Protein AF-A0A519Y4A6-F1 (afdb_monomer_lite)

Secondary structure (DSSP, 8-state):
-------------------SS---STT-EEEEEEEEETTEEEEEEEEEESSSSEEEEE--TT-HHHHHHHHHHHHHH-EEEEEEESSS-SSEEEEETTEEEEE-GGGTTSHHHHHHH-EESS---HHHHHHHHHHHHHHHHHH-GGGTT----

pLDDT: mean 85.03, std 15.88, range [37.53, 97.56]

Radius of gyration: 19.06 Å; chains: 1; bounding box: 59×41×53 Å

Sequence (153 aa):
MFKIIPQIILALIVFVTHAQHPPVFDAMTSDSSFITIYDLNISLVKYSYKPNGIRFLVVHDNEDTGVKAGFDYIRWSGGELVDSQYGGVRDYNFSYMDDVYRIDPNAIYTERGINTRLKKDEFSSNEVEKTLNAAGKQIIDFYNPKSLGYILT

Structure (mmCIF, N/CA/C/O backbone):
data_AF-A0A519Y4A6-F1
#
_entry.id   AF-A0A519Y4A6-F1
#
loop_
_atom_site.group_PDB
_atom_site.id
_atom_site.type_symbol
_atom_site.label_atom_id
_atom_site.label_alt_id
_atom_site.label_comp_id
_atom_site.label_asym_id
_atom_site.label_entity_id
_atom_site.label_seq_id
_atom_site.pdbx_PDB_ins_code
_atom_site.Cartn_x
_atom_site.Cartn_y
_atom_site.Cartn_z
_atom_site.occupancy
_atom_site.B_iso_or_equiv
_atom_site.auth_seq_id
_atom_site.auth_comp_id
_atom_site.auth_asym_id
_atom_site.auth_atom_id
_atom_site.pdbx_PDB_model_num
ATOM 1 N N . MET A 1 1 ? -44.926 26.053 -34.853 1.00 39.19 1 MET A N 1
ATOM 2 C CA . MET A 1 1 ? -43.700 26.283 -34.057 1.00 39.19 1 MET A CA 1
ATOM 3 C C . MET A 1 1 ? -43.535 25.127 -33.080 1.00 39.19 1 MET A C 1
ATOM 5 O O . MET A 1 1 ? -44.170 25.144 -32.036 1.00 39.19 1 MET A O 1
ATOM 9 N N . PHE A 1 2 ? -42.750 24.106 -33.428 1.00 37.53 2 PHE A N 1
ATOM 10 C CA . PHE A 1 2 ? -42.420 23.008 -32.512 1.00 37.53 2 PHE A CA 1
ATOM 11 C C . PHE A 1 2 ? -41.026 23.259 -31.936 1.00 37.53 2 PHE A C 1
ATOM 13 O O . PHE A 1 2 ? -40.044 23.288 -32.673 1.00 37.53 2 PHE A O 1
ATOM 20 N N . LYS A 1 3 ? -40.956 23.513 -30.626 1.00 41.03 3 LYS A N 1
ATOM 21 C CA . LYS A 1 3 ? -39.698 23.606 -29.881 1.00 41.03 3 LYS A CA 1
ATOM 22 C C . LYS A 1 3 ? -39.223 22.184 -29.589 1.00 41.03 3 LYS A C 1
ATOM 24 O O . LYS A 1 3 ? -39.888 21.467 -28.850 1.00 41.03 3 LYS A O 1
ATOM 29 N N . ILE A 1 4 ? -38.094 21.789 -30.166 1.00 46.28 4 ILE A N 1
ATOM 30 C CA . ILE A 1 4 ? -37.395 20.555 -29.801 1.00 46.28 4 ILE A CA 1
ATOM 31 C C . ILE A 1 4 ? -36.475 20.912 -28.630 1.00 46.28 4 ILE A C 1
ATOM 33 O O . ILE A 1 4 ? -35.575 21.734 -28.782 1.00 46.28 4 ILE A O 1
ATOM 37 N N . ILE A 1 5 ? -36.739 20.346 -27.455 1.00 52.06 5 ILE A N 1
ATOM 38 C CA . ILE A 1 5 ? -35.847 20.425 -26.294 1.00 52.06 5 ILE A CA 1
ATOM 39 C C . ILE A 1 5 ? -34.997 19.150 -26.318 1.00 52.06 5 ILE A C 1
ATOM 41 O O . ILE A 1 5 ? -35.578 18.065 -26.258 1.00 52.06 5 ILE A O 1
ATOM 45 N N . PRO A 1 6 ? -33.658 19.223 -26.410 1.00 50.47 6 PRO A N 1
ATOM 46 C CA . PRO A 1 6 ? -32.834 18.033 -26.289 1.00 50.47 6 PRO A CA 1
ATOM 47 C C . PRO A 1 6 ? -32.751 17.648 -24.807 1.00 50.47 6 PRO A C 1
ATOM 49 O O . PRO A 1 6 ? -32.185 18.376 -23.992 1.00 50.47 6 PRO A O 1
ATOM 52 N N . GLN A 1 7 ? -33.347 16.513 -24.442 1.00 49.31 7 GLN A N 1
ATOM 53 C CA . GLN A 1 7 ? -33.110 15.888 -23.145 1.00 49.31 7 GLN A CA 1
ATOM 54 C C . GLN A 1 7 ? -31.733 15.223 -23.172 1.00 49.31 7 GLN A C 1
ATOM 56 O O . GLN A 1 7 ? -31.502 14.265 -23.907 1.00 49.31 7 GLN A O 1
ATOM 61 N N . ILE A 1 8 ? -30.814 15.751 -22.367 1.00 53.75 8 ILE A N 1
ATOM 62 C CA . ILE A 1 8 ? -29.535 15.111 -22.064 1.00 53.75 8 ILE A CA 1
ATOM 63 C C . ILE A 1 8 ? -29.846 13.895 -21.187 1.00 53.75 8 ILE A C 1
ATOM 65 O O . ILE A 1 8 ? -30.245 14.041 -20.032 1.00 53.75 8 ILE A O 1
ATOM 69 N N . ILE A 1 9 ? -29.694 12.695 -21.744 1.00 55.78 9 ILE A N 1
ATOM 70 C CA . ILE A 1 9 ? -29.733 11.450 -20.977 1.00 55.78 9 ILE A CA 1
ATOM 71 C C . ILE A 1 9 ? -28.357 11.290 -20.328 1.00 55.78 9 ILE A C 1
ATOM 73 O O . ILE A 1 9 ? -27.382 10.934 -20.987 1.00 55.78 9 ILE A O 1
ATOM 77 N N . LEU A 1 10 ? -28.276 11.590 -19.033 1.00 44.38 10 LEU A N 1
ATOM 78 C CA . LEU A 1 10 ? -27.112 11.282 -18.212 1.00 44.38 10 LEU A CA 1
ATOM 79 C C . LEU A 1 10 ? -27.164 9.788 -17.864 1.00 44.38 10 LEU A C 1
ATOM 81 O O . LEU A 1 10 ? -27.885 9.376 -16.957 1.00 44.38 10 LEU A O 1
ATOM 85 N N . ALA A 1 11 ? -26.443 8.965 -18.621 1.00 48.97 11 ALA A N 1
ATOM 86 C CA . ALA A 1 11 ? -26.279 7.554 -18.299 1.00 48.97 11 ALA A CA 1
ATOM 87 C C . ALA A 1 11 ? -25.282 7.416 -17.136 1.00 48.97 11 ALA A C 1
ATOM 89 O O . ALA A 1 11 ? -24.071 7.501 -17.328 1.00 48.97 11 ALA A O 1
ATOM 90 N N . LEU A 1 12 ? -25.793 7.218 -15.919 1.00 43.06 12 LEU A N 1
ATOM 91 C CA . LEU A 1 12 ? -24.999 6.747 -14.784 1.00 43.06 12 LEU A CA 1
ATOM 92 C C . LEU A 1 12 ? -24.680 5.266 -15.008 1.00 43.06 12 LEU A C 1
ATOM 94 O O . LEU A 1 12 ? -25.477 4.387 -14.683 1.00 43.06 12 LEU A O 1
ATOM 98 N N . ILE A 1 13 ? -23.520 4.990 -15.599 1.00 51.28 13 ILE A N 1
ATOM 99 C CA . ILE A 1 13 ? -22.956 3.641 -15.620 1.00 51.28 13 ILE A CA 1
ATOM 100 C C . ILE A 1 13 ? -22.395 3.384 -14.222 1.00 51.28 13 ILE A C 1
ATOM 102 O O . ILE A 1 13 ? -21.326 3.874 -13.865 1.00 51.28 13 ILE A O 1
ATOM 106 N N . VAL A 1 14 ? -23.149 2.646 -13.410 1.00 46.34 14 VAL A N 1
ATOM 107 C CA . VAL A 1 14 ? -22.660 2.121 -12.135 1.00 46.34 14 VAL A CA 1
ATOM 108 C C . VAL A 1 14 ? -21.892 0.843 -12.454 1.00 46.34 14 VAL A C 1
ATOM 110 O O . VAL A 1 14 ? -22.492 -0.204 -12.690 1.00 46.34 14 VAL A O 1
ATOM 113 N N . PHE A 1 15 ? -20.563 0.925 -12.501 1.00 46.56 15 PHE A N 1
ATOM 114 C CA . PHE A 1 15 ? -19.735 -0.274 -12.430 1.00 46.56 15 PHE A CA 1
ATOM 115 C C . PHE A 1 15 ? -19.916 -0.865 -11.031 1.00 46.56 15 PHE A C 1
ATOM 117 O O . PHE A 1 15 ? -19.429 -0.313 -10.048 1.00 46.56 15 PHE A O 1
ATOM 124 N N . VAL A 1 16 ? -20.666 -1.964 -10.932 1.00 43.34 16 VAL A N 1
ATOM 125 C CA . VAL A 1 16 ? -20.734 -2.757 -9.702 1.00 43.34 16 VAL A CA 1
ATOM 126 C C . VAL A 1 16 ? -19.420 -3.522 -9.609 1.00 43.34 16 VAL A C 1
ATOM 128 O O . VAL A 1 16 ? -19.288 -4.633 -10.114 1.00 43.34 16 VAL A O 1
ATOM 131 N N . THR A 1 17 ? -18.410 -2.892 -9.021 1.00 51.28 17 THR A N 1
ATOM 132 C CA . THR A 1 17 ? -17.195 -3.590 -8.614 1.00 51.28 17 THR A CA 1
ATOM 133 C C . THR A 1 17 ? -17.569 -4.472 -7.431 1.00 51.28 17 THR A C 1
ATOM 135 O O . THR A 1 17 ? -17.844 -3.976 -6.338 1.00 51.28 17 THR A O 1
ATOM 138 N N . HIS A 1 18 ? -17.657 -5.782 -7.655 1.00 57.31 18 HIS A N 1
ATOM 139 C CA . HIS A 1 18 ? -17.787 -6.732 -6.559 1.00 57.31 18 HIS A CA 1
ATOM 140 C C . HIS A 1 18 ? -16.478 -6.720 -5.776 1.00 57.31 18 HIS A C 1
ATOM 142 O O . HIS A 1 18 ? -15.460 -7.180 -6.286 1.00 57.31 18 HIS A O 1
ATOM 148 N N . ALA A 1 19 ? -16.511 -6.173 -4.561 1.00 62.81 19 ALA A N 1
ATOM 149 C CA . ALA A 1 19 ? -15.400 -6.312 -3.634 1.00 62.81 19 ALA A CA 1
ATOM 150 C C . ALA A 1 19 ? -15.081 -7.804 -3.457 1.00 62.81 19 ALA A C 1
ATOM 152 O O . ALA A 1 19 ? -15.997 -8.611 -3.262 1.00 62.81 19 ALA A O 1
ATOM 153 N N . GLN A 1 20 ? -13.798 -8.160 -3.517 1.00 72.31 20 GLN A N 1
ATOM 154 C CA . GLN A 1 20 ? -13.312 -9.530 -3.328 1.00 72.31 20 GLN A CA 1
ATOM 155 C C . GLN A 1 20 ? -13.810 -10.129 -2.008 1.00 72.31 20 GLN A C 1
ATOM 157 O O . GLN A 1 20 ? -14.140 -11.315 -1.932 1.00 72.31 20 GLN A O 1
ATOM 162 N N . HIS A 1 21 ? -13.931 -9.290 -0.979 1.00 74.19 21 HIS A N 1
ATOM 163 C CA . HIS A 1 21 ? -14.503 -9.663 0.302 1.00 74.19 21 HIS A CA 1
ATOM 164 C C . HIS A 1 21 ? -15.844 -8.942 0.513 1.00 74.19 21 HIS A C 1
ATOM 166 O O . HIS A 1 21 ? -15.882 -7.717 0.628 1.00 74.19 21 HIS A O 1
ATOM 172 N N . PRO A 1 22 ? -16.979 -9.663 0.565 1.00 64.38 22 PRO A N 1
ATOM 173 C CA . PRO A 1 22 ? -18.245 -9.038 0.914 1.00 64.38 22 PRO A CA 1
ATOM 174 C C . PRO A 1 22 ? -18.215 -8.589 2.382 1.00 64.38 22 PRO A C 1
ATOM 176 O O . PRO A 1 22 ? -17.505 -9.194 3.191 1.00 64.38 22 PRO A O 1
ATOM 179 N N . PRO A 1 23 ? -19.010 -7.578 2.772 1.00 63.69 23 PRO A N 1
ATOM 180 C CA . PRO A 1 23 ? -19.147 -7.231 4.172 1.00 63.69 23 PRO A CA 1
ATOM 181 C C . PRO A 1 23 ? -19.557 -8.442 5.020 1.00 63.69 23 PRO A C 1
ATOM 183 O O . PRO A 1 23 ? -20.557 -9.099 4.742 1.00 63.69 23 PRO A O 1
ATOM 186 N N . VAL A 1 24 ? -18.761 -8.754 6.043 1.00 71.94 24 VAL A N 1
ATOM 187 C CA . VAL A 1 24 ? -18.844 -10.020 6.790 1.00 71.94 24 VAL A CA 1
ATOM 188 C C . VAL A 1 24 ? -19.703 -9.966 8.060 1.00 71.94 24 VAL A C 1
ATOM 190 O O . VAL A 1 24 ? -19.944 -11.011 8.665 1.00 71.94 24 VAL A O 1
ATOM 193 N N . PHE A 1 25 ? -20.184 -8.791 8.488 1.00 80.56 25 PHE A N 1
ATOM 194 C CA . PHE A 1 25 ? -21.098 -8.667 9.633 1.00 80.56 25 PHE A CA 1
ATOM 195 C C . PHE A 1 25 ? -21.931 -7.373 9.611 1.00 80.56 25 PHE A C 1
ATOM 197 O O . PHE A 1 25 ? -21.590 -6.400 8.936 1.00 80.56 25 PHE A O 1
ATOM 204 N N . ASP A 1 26 ? -23.033 -7.383 10.367 1.00 82.62 26 ASP A N 1
ATOM 205 C CA . ASP A 1 26 ? -24.033 -6.312 10.407 1.00 82.62 26 ASP A CA 1
ATOM 206 C C . ASP A 1 26 ? -23.439 -4.939 10.759 1.00 82.62 26 ASP A C 1
ATOM 208 O O . ASP A 1 26 ? -22.561 -4.812 11.615 1.00 82.62 26 ASP A O 1
ATOM 212 N N . ALA A 1 27 ? -23.979 -3.895 10.120 1.00 86.25 27 ALA A N 1
ATOM 213 C CA . ALA A 1 27 ? -23.614 -2.485 10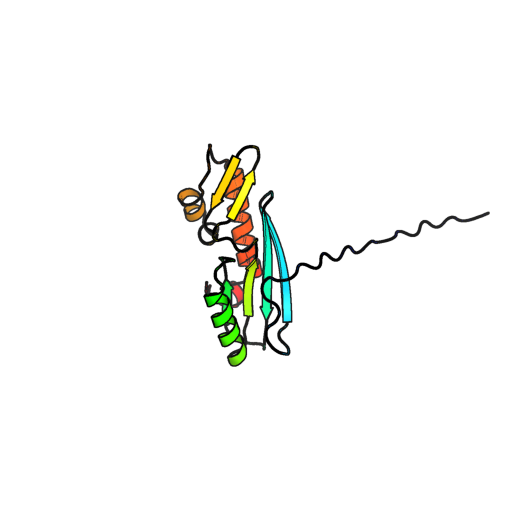.296 1.00 86.25 27 ALA A CA 1
ATOM 214 C C . ALA A 1 27 ? -22.172 -2.097 9.906 1.00 86.25 27 ALA A C 1
ATOM 216 O O . ALA A 1 27 ? -21.786 -0.943 10.103 1.00 86.25 27 ALA A O 1
ATOM 217 N N . MET A 1 28 ? -21.389 -3.00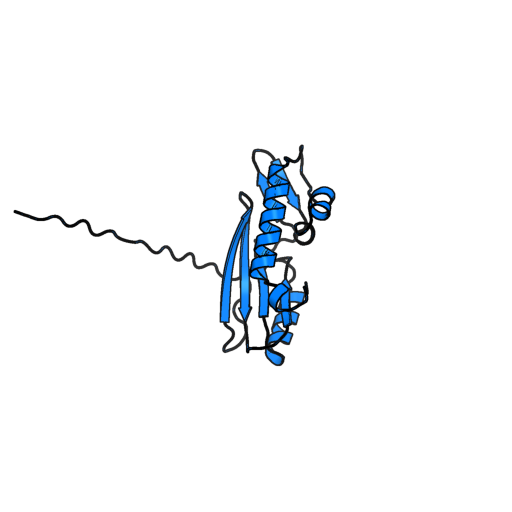8 9.322 1.00 90.75 28 MET A N 1
ATOM 218 C CA . MET A 1 28 ? -20.152 -2.641 8.636 1.00 90.75 28 MET A CA 1
ATOM 219 C C . MET A 1 28 ? -20.476 -1.889 7.343 1.00 90.75 28 MET A C 1
ATOM 221 O O . MET A 1 28 ? -21.342 -2.306 6.571 1.00 90.75 28 MET A O 1
ATOM 225 N N . THR A 1 29 ? -19.780 -0.783 7.101 1.00 91.56 29 THR A N 1
ATOM 226 C CA . THR A 1 29 ? -19.897 -0.010 5.862 1.00 91.56 29 THR A CA 1
ATOM 227 C C . THR A 1 29 ? -18.657 -0.196 5.001 1.00 91.56 29 THR A C 1
ATOM 229 O O . THR A 1 29 ? -17.593 -0.564 5.499 1.00 91.56 29 THR A O 1
ATOM 232 N N . SER A 1 30 ? -18.795 0.066 3.703 1.00 92.12 30 SER A N 1
ATOM 233 C CA . SER A 1 30 ? -17.681 0.069 2.761 1.00 92.12 30 SER A CA 1
ATOM 234 C C . SER A 1 30 ? -17.656 1.355 1.945 1.00 92.12 30 SER A C 1
ATOM 236 O O . SER A 1 30 ? -18.702 1.873 1.553 1.00 92.12 30 SER A O 1
ATOM 238 N N . ASP A 1 31 ? -16.456 1.834 1.664 1.00 92.62 31 ASP A N 1
ATOM 239 C CA . ASP A 1 31 ? -16.151 2.940 0.760 1.00 92.62 31 ASP A CA 1
ATOM 240 C C . ASP A 1 31 ? -15.007 2.495 -0.160 1.00 92.62 31 ASP A C 1
ATOM 242 O O . ASP A 1 31 ? -14.302 1.529 0.146 1.00 92.62 31 ASP A O 1
ATOM 246 N N . SER A 1 32 ? -14.831 3.128 -1.315 1.00 93.00 32 SER A N 1
ATOM 247 C CA . SER A 1 32 ? -13.827 2.678 -2.280 1.00 93.00 32 SER A CA 1
ATOM 248 C C . SER A 1 32 ? -13.175 3.820 -3.037 1.00 93.00 32 SER A C 1
ATOM 250 O O . SER A 1 32 ? -13.807 4.820 -3.367 1.00 93.00 32 SER A O 1
ATOM 252 N N . SER A 1 33 ? -11.895 3.634 -3.340 1.00 94.56 33 SER A N 1
ATOM 253 C CA . SER A 1 33 ? -11.133 4.469 -4.263 1.00 94.56 33 SER A CA 1
ATOM 254 C C . SER A 1 33 ? -10.499 3.590 -5.334 1.00 94.56 33 SER A C 1
ATOM 256 O O . SER A 1 33 ? -10.273 2.402 -5.112 1.00 94.56 33 SER A O 1
ATOM 258 N N . PHE A 1 34 ? -10.198 4.169 -6.490 1.00 95.06 34 PHE A N 1
ATOM 259 C CA . PHE A 1 34 ? -9.630 3.448 -7.624 1.00 95.06 34 PHE A CA 1
ATOM 260 C C . PHE A 1 34 ? -8.318 4.090 -8.047 1.00 95.06 34 PHE A C 1
ATOM 262 O O . PHE A 1 34 ? -8.216 5.314 -8.136 1.00 95.06 34 PHE A O 1
ATOM 269 N N . ILE A 1 35 ? -7.327 3.248 -8.319 1.00 95.75 35 ILE A N 1
ATOM 270 C CA . ILE A 1 35 ? -6.025 3.642 -8.846 1.00 95.75 35 ILE A CA 1
ATOM 271 C C . ILE A 1 35 ? -5.785 2.827 -10.110 1.00 95.75 35 ILE A C 1
ATOM 273 O O . ILE A 1 35 ? -5.963 1.611 -10.114 1.00 95.75 35 ILE A O 1
ATOM 277 N N . THR A 1 36 ? -5.348 3.492 -11.172 1.00 96.12 36 THR A N 1
ATOM 278 C CA . THR A 1 36 ? -4.940 2.827 -12.410 1.00 96.12 36 THR A CA 1
ATOM 279 C C . THR A 1 36 ? -3.448 3.041 -12.622 1.00 96.12 36 THR A C 1
ATOM 281 O O . THR A 1 36 ? -2.968 4.176 -12.623 1.00 96.12 36 THR A O 1
ATOM 284 N N . ILE A 1 37 ? -2.721 1.944 -12.809 1.00 96.50 37 ILE A N 1
ATOM 285 C CA . ILE A 1 37 ? -1.318 1.918 -13.218 1.00 96.50 37 ILE A CA 1
ATOM 286 C C . ILE A 1 37 ? -1.300 1.312 -14.619 1.00 96.50 37 ILE A C 1
ATOM 288 O O . ILE A 1 37 ? -1.266 0.096 -14.773 1.00 96.50 37 ILE A O 1
ATOM 292 N N . TYR A 1 38 ? -1.365 2.166 -15.639 1.00 95.94 38 TYR A N 1
ATOM 293 C CA . TYR A 1 38 ? -1.491 1.745 -17.039 1.00 95.94 38 TYR A CA 1
ATOM 294 C C . TYR A 1 38 ? -2.690 0.804 -17.267 1.00 95.94 38 TYR A C 1
ATOM 296 O O . TYR A 1 38 ? -3.828 1.257 -17.181 1.00 95.94 38 TYR A O 1
ATOM 304 N N . ASP A 1 39 ? -2.462 -0.474 -17.569 1.00 95.69 39 ASP A N 1
ATOM 305 C CA . ASP A 1 39 ? -3.503 -1.491 -17.767 1.00 95.69 39 ASP A CA 1
ATOM 306 C C . ASP A 1 39 ? -3.922 -2.213 -16.470 1.00 95.69 39 ASP A C 1
ATOM 308 O O . ASP A 1 39 ? -4.912 -2.949 -16.467 1.00 95.69 39 ASP A O 1
ATOM 312 N N . LEU A 1 40 ? -3.231 -1.971 -15.352 1.00 97.19 40 LEU A N 1
ATOM 313 C CA . LEU A 1 40 ? -3.571 -2.518 -14.043 1.00 97.19 40 LEU A CA 1
ATOM 314 C C . LEU A 1 40 ? -4.549 -1.606 -13.300 1.00 97.19 40 LEU A C 1
ATOM 316 O O . LEU A 1 40 ? -4.241 -0.456 -12.982 1.00 97.19 40 LEU A O 1
ATOM 320 N N . ASN A 1 41 ? -5.709 -2.158 -12.950 1.00 97.00 41 ASN A N 1
ATOM 321 C CA . ASN A 1 41 ? -6.695 -1.498 -12.101 1.00 97.00 41 ASN A CA 1
ATOM 322 C C . ASN A 1 41 ? -6.607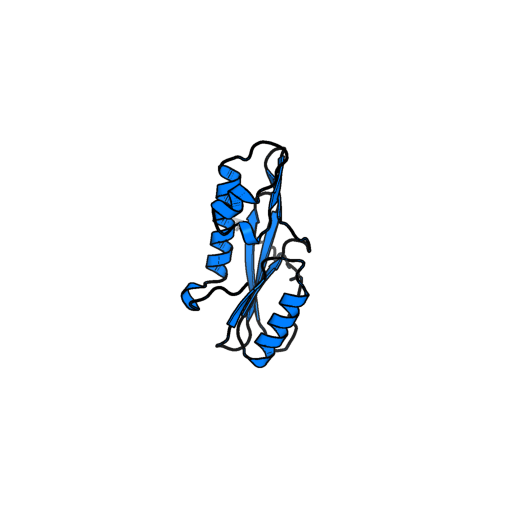 -2.028 -10.670 1.00 97.00 41 ASN A C 1
ATOM 324 O O . ASN A 1 41 ? -6.648 -3.236 -10.449 1.00 97.00 41 ASN A O 1
ATOM 328 N N . ILE A 1 42 ? -6.535 -1.112 -9.710 1.00 96.75 42 ILE A N 1
ATOM 329 C CA . ILE A 1 42 ? -6.478 -1.398 -8.280 1.00 96.75 42 ILE A CA 1
ATOM 330 C C . ILE A 1 42 ? -7.688 -0.740 -7.621 1.00 96.75 42 ILE A C 1
ATOM 332 O O . ILE A 1 42 ? -7.889 0.472 -7.726 1.00 96.75 42 ILE A O 1
ATOM 336 N N . SER A 1 43 ? -8.486 -1.540 -6.924 1.00 96.31 43 SER A N 1
ATOM 337 C CA . SER A 1 43 ? -9.594 -1.075 -6.092 1.00 96.31 43 SER A CA 1
ATOM 338 C C . SER A 1 43 ? -9.149 -1.072 -4.637 1.00 96.31 43 SER A C 1
ATOM 340 O O . SER A 1 43 ? -8.813 -2.114 -4.088 1.00 96.31 43 SER A O 1
ATOM 342 N N . LEU A 1 44 ? -9.151 0.095 -4.001 1.00 95.81 44 LEU A N 1
ATOM 343 C CA . LEU A 1 44 ? -8.924 0.226 -2.567 1.00 95.81 44 LEU A CA 1
ATOM 344 C C . LEU A 1 44 ? -10.272 0.196 -1.861 1.00 95.81 44 LEU A C 1
ATOM 346 O O . LEU A 1 44 ? -10.991 1.196 -1.873 1.00 95.81 44 LEU A O 1
ATOM 350 N N . VAL A 1 45 ? -10.616 -0.930 -1.245 1.00 94.94 45 VAL A N 1
ATOM 351 C CA . VAL A 1 45 ? -11.881 -1.093 -0.525 1.00 94.94 45 VAL A CA 1
ATOM 352 C C . VAL A 1 45 ? -11.641 -0.876 0.961 1.00 94.94 45 VAL A C 1
ATOM 354 O O . VAL A 1 45 ? -10.912 -1.619 1.607 1.00 94.94 45 VAL A O 1
ATOM 357 N N . LYS A 1 46 ? -12.255 0.163 1.521 1.00 94.62 46 LYS A N 1
ATOM 358 C CA . LYS A 1 46 ? -12.193 0.472 2.948 1.00 94.62 46 LYS A CA 1
ATOM 359 C C . LYS A 1 46 ? -13.453 -0.036 3.624 1.00 94.62 46 LYS A C 1
ATOM 361 O O . LYS A 1 46 ? -14.536 0.471 3.350 1.00 94.62 46 LYS A O 1
ATOM 366 N N . TYR A 1 47 ? -13.295 -0.977 4.539 1.00 94.44 47 TYR A N 1
ATOM 367 C CA . TYR A 1 47 ? -14.343 -1.444 5.434 1.00 94.44 47 TYR A CA 1
ATOM 368 C C . TYR A 1 47 ? -14.227 -0.707 6.763 1.00 94.44 47 TYR A C 1
ATOM 370 O O . TYR A 1 47 ? -13.136 -0.634 7.327 1.00 94.44 47 TYR A O 1
ATOM 378 N N . SER A 1 48 ? -15.336 -0.185 7.276 1.00 93.69 48 SER A N 1
ATOM 379 C CA . SER A 1 48 ? -15.369 0.567 8.531 1.00 93.69 48 SER A CA 1
ATOM 380 C C . SER A 1 48 ? -16.446 0.006 9.452 1.00 93.69 48 SER A C 1
ATOM 382 O O . SER A 1 48 ? -17.571 -0.272 9.028 1.00 93.69 48 SER A O 1
ATOM 384 N N . TYR A 1 49 ? -16.127 -0.129 10.738 1.00 94.38 49 TYR A N 1
ATOM 385 C CA . TYR A 1 49 ? -17.096 -0.544 11.744 1.00 94.38 49 TYR A CA 1
ATOM 386 C C . TYR A 1 49 ? -16.797 0.076 13.099 1.00 94.38 49 TYR A C 1
ATOM 388 O O . TYR A 1 49 ? -15.714 -0.120 13.635 1.00 94.38 49 TYR A O 1
ATOM 396 N N . LYS A 1 50 ? -17.809 0.743 13.673 1.00 90.56 50 LYS A N 1
ATOM 397 C CA . LYS A 1 50 ? -17.750 1.528 14.919 1.00 90.56 50 LYS A CA 1
ATOM 398 C C . LYS A 1 50 ? -16.654 2.615 14.913 1.00 90.56 50 LYS A C 1
ATOM 400 O O . LYS A 1 50 ? -15.554 2.424 14.407 1.00 90.56 50 LYS A O 1
ATOM 405 N N . PRO A 1 51 ? -16.931 3.799 15.479 1.00 81.19 51 PRO A N 1
ATOM 406 C CA . PRO A 1 51 ? -15.896 4.811 15.619 1.00 81.19 51 PRO A CA 1
ATOM 407 C C . PRO A 1 51 ? -14.855 4.355 16.649 1.00 81.19 51 PRO A C 1
ATOM 409 O O . PRO A 1 51 ? -15.215 3.741 17.657 1.00 81.19 51 PRO A O 1
ATOM 412 N N . ASN A 1 52 ? -13.603 4.773 16.441 1.00 75.50 52 ASN A N 1
ATOM 413 C CA . ASN A 1 52 ? -12.423 4.431 17.246 1.00 75.50 52 ASN A CA 1
ATOM 414 C C . ASN A 1 52 ? -11.930 2.989 17.017 1.00 75.50 52 ASN A C 1
ATOM 416 O O . ASN A 1 52 ? -12.721 2.060 16.905 1.00 75.50 52 ASN A O 1
ATOM 420 N N . GLY A 1 53 ? -10.611 2.810 16.930 1.00 84.00 53 GLY A N 1
ATOM 421 C CA . GLY A 1 53 ? -9.984 1.523 16.625 1.00 84.00 53 GLY A CA 1
ATOM 422 C C . GLY A 1 53 ? -8.728 1.686 15.775 1.00 84.00 53 GLY A C 1
ATOM 423 O O . GLY A 1 53 ? -8.264 2.805 15.541 1.00 84.00 53 GLY A O 1
ATOM 424 N N . ILE A 1 54 ? -8.178 0.558 15.330 1.00 90.44 54 ILE A N 1
ATOM 425 C CA . ILE A 1 54 ? -7.008 0.522 14.448 1.00 90.44 54 ILE A CA 1
ATOM 426 C C . ILE A 1 54 ? -7.455 0.526 12.986 1.00 90.44 54 ILE A C 1
ATOM 428 O O . ILE A 1 54 ? -8.488 -0.058 12.654 1.00 90.44 54 ILE A O 1
ATOM 432 N N . ARG A 1 55 ? -6.680 1.190 12.119 1.00 92.69 55 ARG A N 1
ATOM 433 C CA . ARG A 1 55 ? -6.796 1.036 10.665 1.00 92.69 55 ARG A CA 1
ATOM 434 C C . ARG A 1 55 ? -5.725 0.067 10.174 1.00 92.69 55 ARG A C 1
ATOM 436 O O . ARG A 1 55 ? -4.555 0.246 10.500 1.00 92.69 55 ARG A O 1
ATOM 443 N N . PHE A 1 56 ? -6.125 -0.918 9.387 1.00 94.25 56 PHE A N 1
ATOM 444 C CA . PHE A 1 56 ? -5.234 -1.869 8.723 1.00 94.25 56 PHE A CA 1
ATOM 445 C C . PHE A 1 56 ? -5.103 -1.496 7.245 1.00 94.25 56 PHE A C 1
ATOM 447 O O . PHE A 1 56 ? -6.078 -1.038 6.647 1.00 94.25 56 PHE A O 1
ATOM 454 N N . LEU A 1 57 ? -3.920 -1.683 6.662 1.00 94.50 57 LEU A N 1
ATOM 455 C CA . LEU A 1 57 ? -3.702 -1.589 5.221 1.00 94.50 57 LEU A CA 1
ATOM 456 C C . LEU A 1 57 ? -3.223 -2.938 4.691 1.00 94.50 57 LEU A C 1
ATOM 458 O O . LEU A 1 57 ? -2.063 -3.291 4.866 1.00 94.50 57 LEU A O 1
ATOM 462 N N . VAL A 1 58 ? -4.100 -3.661 4.005 1.00 94.44 58 VAL A N 1
ATOM 463 C CA . VAL A 1 58 ? -3.750 -4.899 3.313 1.00 94.44 58 VAL A CA 1
ATOM 464 C C . VAL A 1 58 ? -3.259 -4.541 1.918 1.00 94.44 58 VAL A C 1
ATOM 466 O O . VAL A 1 58 ? -3.992 -4.000 1.089 1.00 94.44 58 VAL A O 1
ATOM 469 N N . VAL A 1 59 ? -1.972 -4.783 1.696 1.00 93.62 59 VAL A N 1
ATOM 470 C CA . VAL A 1 59 ? -1.258 -4.345 0.493 1.00 93.62 59 VAL A CA 1
ATOM 471 C C . VAL A 1 59 ? -1.284 -5.413 -0.603 1.00 93.62 59 VAL A C 1
ATOM 473 O O . VAL A 1 59 ? -1.361 -5.072 -1.783 1.00 93.62 59 VAL A O 1
ATOM 476 N N . HIS A 1 60 ? -1.233 -6.691 -0.220 1.00 93.62 60 HIS A N 1
ATOM 477 C CA . HIS A 1 60 ? -1.280 -7.818 -1.146 1.00 93.62 60 HIS A CA 1
ATOM 478 C C . HIS A 1 60 ? -2.694 -8.396 -1.249 1.00 93.62 60 HIS A C 1
ATOM 480 O O . HIS A 1 60 ? -3.258 -8.841 -0.254 1.00 93.62 60 HIS A O 1
ATOM 486 N N . ASP A 1 61 ? -3.214 -8.495 -2.468 1.00 91.50 61 ASP A N 1
ATOM 487 C CA . ASP A 1 61 ? -4.574 -8.987 -2.734 1.00 91.50 61 ASP A CA 1
ATOM 488 C C . ASP A 1 61 ? -4.749 -10.485 -2.454 1.00 91.50 61 ASP A C 1
ATOM 490 O O . ASP A 1 61 ? -5.846 -10.981 -2.229 1.00 91.50 61 ASP A O 1
ATOM 494 N N . ASN A 1 62 ? -3.656 -11.250 -2.464 1.00 90.88 62 ASN A N 1
ATOM 495 C CA . ASN A 1 62 ? -3.708 -12.686 -2.207 1.00 90.88 62 ASN A CA 1
ATOM 496 C C . ASN A 1 62 ? -3.522 -13.061 -0.721 1.00 90.88 62 ASN A C 1
ATOM 498 O O . ASN A 1 62 ? -3.329 -14.240 -0.412 1.00 90.88 62 ASN A O 1
ATOM 502 N N . GLU A 1 63 ? -3.548 -12.090 0.200 1.00 85.12 63 GLU A N 1
ATOM 503 C CA . GLU A 1 63 ? -3.330 -12.294 1.641 1.00 85.12 63 GLU A CA 1
ATOM 504 C C . GLU A 1 63 ? -4.636 -12.400 2.455 1.00 85.12 63 GLU A C 1
ATOM 506 O O . GLU A 1 63 ? -4.871 -11.680 3.427 1.00 85.12 63 GLU A O 1
ATOM 511 N N . ASP A 1 64 ? -5.455 -13.407 2.142 1.00 88.19 64 ASP A N 1
ATOM 512 C CA . ASP A 1 64 ? -6.748 -13.657 2.805 1.00 88.19 64 ASP A CA 1
ATOM 513 C C . ASP A 1 64 ? -6.666 -13.838 4.331 1.00 88.19 64 ASP A C 1
ATOM 515 O O . ASP A 1 64 ? -7.610 -13.531 5.064 1.00 88.19 64 ASP A O 1
ATOM 519 N N . THR A 1 65 ? -5.568 -14.406 4.838 1.00 89.56 65 THR A N 1
ATOM 520 C CA . THR A 1 65 ? -5.413 -14.676 6.277 1.00 89.56 65 THR A CA 1
ATOM 521 C C . THR A 1 65 ? -5.320 -13.378 7.077 1.00 89.56 65 THR A C 1
ATOM 523 O O . THR A 1 65 ? -5.939 -13.273 8.137 1.00 89.56 65 THR A O 1
ATOM 526 N N . GLY A 1 66 ? -4.582 -12.387 6.562 1.00 88.12 66 GLY A N 1
ATOM 527 C CA . GLY A 1 66 ? -4.448 -11.071 7.188 1.00 88.12 66 GLY A CA 1
ATOM 528 C C . GLY A 1 66 ? -5.771 -10.312 7.172 1.00 88.12 66 GLY A C 1
ATOM 529 O O . GLY A 1 66 ? -6.185 -9.780 8.201 1.00 88.12 66 GLY A O 1
ATOM 530 N N . VAL A 1 67 ? -6.492 -10.373 6.047 1.00 91.56 67 VAL A N 1
ATOM 531 C CA . VAL A 1 67 ? -7.835 -9.791 5.917 1.00 91.56 67 VAL A CA 1
ATOM 532 C C . VAL A 1 67 ? -8.795 -10.372 6.955 1.00 91.56 67 VAL A C 1
ATOM 534 O O . VAL A 1 67 ? -9.447 -9.623 7.682 1.00 91.56 67 VAL A O 1
ATOM 537 N N . LYS A 1 68 ? -8.863 -11.704 7.078 1.00 91.19 68 LYS A N 1
ATOM 538 C CA . LYS A 1 68 ? -9.747 -12.375 8.048 1.00 91.19 68 LYS A CA 1
ATOM 539 C C . LYS A 1 68 ? -9.416 -11.984 9.486 1.00 91.19 68 LYS A C 1
ATOM 541 O O . LYS A 1 68 ? -10.321 -11.656 10.245 1.00 91.19 68 LYS A O 1
ATOM 546 N N . ALA A 1 69 ? -8.131 -11.962 9.841 1.00 91.12 69 ALA A N 1
ATOM 547 C CA . ALA A 1 69 ? -7.695 -11.534 11.167 1.00 91.12 69 ALA A CA 1
ATOM 548 C C . ALA A 1 69 ? -8.034 -10.057 11.439 1.00 91.12 69 ALA A C 1
ATOM 550 O O . ALA A 1 69 ? -8.480 -9.715 12.535 1.00 91.12 69 ALA A O 1
ATOM 551 N N . GLY A 1 70 ? -7.869 -9.190 10.436 1.00 92.25 70 GLY A N 1
ATOM 552 C CA . GLY A 1 70 ? -8.255 -7.785 10.508 1.00 92.25 70 GLY A CA 1
ATOM 553 C C . GLY A 1 70 ? -9.758 -7.612 10.716 1.00 92.25 70 GLY A C 1
ATOM 554 O O . GLY A 1 70 ? -10.164 -6.880 11.616 1.00 92.25 70 GLY A O 1
ATOM 555 N N . PHE A 1 71 ? -10.587 -8.346 9.966 1.00 92.69 71 PHE A N 1
ATOM 556 C CA . PHE A 1 71 ? -12.041 -8.377 10.150 1.00 92.69 71 PHE A CA 1
ATOM 557 C C . PHE A 1 71 ? -12.465 -8.875 11.528 1.00 92.69 71 PHE A C 1
ATOM 559 O O . PHE A 1 71 ? -13.325 -8.255 12.160 1.00 92.69 71 PHE A O 1
ATOM 566 N N . ASP A 1 72 ? -11.841 -9.942 12.023 1.00 91.31 72 ASP A N 1
ATOM 567 C CA . ASP A 1 72 ? -12.093 -10.428 13.374 1.00 91.31 72 ASP A CA 1
ATOM 568 C C . ASP A 1 72 ? -11.739 -9.358 14.411 1.00 91.31 72 ASP A C 1
ATOM 570 O O . ASP A 1 72 ? -12.542 -9.092 15.303 1.00 91.31 72 ASP A O 1
ATOM 574 N N . TYR A 1 73 ? -10.598 -8.675 14.273 1.00 91.75 73 TYR A N 1
ATOM 575 C CA . TYR A 1 73 ? -10.228 -7.582 15.171 1.00 91.75 73 TYR A CA 1
ATOM 576 C C . TYR A 1 73 ? -11.253 -6.440 15.145 1.00 91.75 73 TYR A C 1
ATOM 578 O O . TYR A 1 73 ? -11.786 -6.071 16.198 1.00 91.75 73 TYR A O 1
ATOM 586 N N . ILE A 1 74 ? -11.570 -5.892 13.962 1.00 92.56 74 ILE A N 1
ATOM 587 C CA . ILE A 1 74 ? -12.466 -4.729 13.868 1.00 92.56 74 ILE A CA 1
ATOM 588 C C . ILE A 1 74 ? -13.872 -5.065 14.376 1.00 92.56 74 ILE A C 1
ATOM 590 O O . ILE A 1 74 ? -14.520 -4.207 14.971 1.00 92.56 74 ILE A O 1
ATOM 594 N N . ARG A 1 75 ? -14.331 -6.318 14.259 1.00 91.19 75 ARG A N 1
ATOM 595 C CA . ARG A 1 75 ? -15.617 -6.767 14.816 1.00 91.19 75 ARG A CA 1
ATOM 596 C C . ARG A 1 75 ? -15.711 -6.542 16.329 1.00 91.19 75 ARG A C 1
ATOM 598 O O . ARG A 1 75 ? -16.778 -6.168 16.830 1.00 91.19 75 ARG A O 1
ATOM 605 N N . TRP A 1 76 ? -14.620 -6.774 17.057 1.00 90.38 76 TRP A N 1
ATOM 606 C CA . TRP A 1 76 ? -14.576 -6.643 18.516 1.00 90.38 76 TRP A CA 1
ATOM 607 C C . TRP A 1 76 ? -14.207 -5.233 18.967 1.00 90.38 76 TRP A C 1
ATOM 609 O O . TRP A 1 76 ? -14.813 -4.711 19.904 1.00 90.38 76 TRP A O 1
ATOM 619 N N . SER A 1 77 ? -13.236 -4.618 18.299 1.00 91.69 77 SER A N 1
ATOM 620 C CA . SER A 1 77 ? -12.590 -3.387 18.761 1.00 91.69 77 SER A CA 1
ATOM 621 C C . SER A 1 77 ? -13.045 -2.127 18.032 1.00 91.69 77 SER A C 1
ATOM 623 O O . SER A 1 77 ? -12.735 -1.030 18.489 1.00 91.69 77 SER A O 1
ATOM 625 N N . GLY A 1 78 ? -13.798 -2.272 16.942 1.00 93.06 78 GLY A N 1
ATOM 626 C CA . GLY A 1 78 ? -14.016 -1.197 15.985 1.00 93.06 78 GLY A CA 1
ATOM 627 C C . GLY A 1 78 ? -12.758 -0.887 15.170 1.00 93.06 78 GLY A C 1
ATOM 628 O O . GLY A 1 78 ? -11.691 -1.470 15.389 1.00 93.06 78 GLY A O 1
ATOM 629 N N . GLY A 1 79 ? -12.882 0.030 14.217 1.00 93.50 79 GLY A N 1
ATOM 630 C CA . GLY A 1 79 ? -11.788 0.449 13.350 1.00 93.50 79 GLY A CA 1
ATOM 631 C C . GLY A 1 79 ? -12.090 0.229 11.878 1.00 93.50 79 GLY A C 1
ATOM 632 O O . GLY A 1 79 ? -13.248 0.229 11.449 1.00 93.50 79 GLY A O 1
ATOM 633 N N . GLU A 1 80 ? -11.024 0.108 11.094 1.00 94.56 80 GLU A N 1
ATOM 634 C CA . GLU A 1 80 ? -11.103 0.145 9.639 1.00 94.56 80 GLU A CA 1
ATOM 635 C C . GLU A 1 80 ? -10.084 -0.799 8.996 1.00 94.56 80 GLU A C 1
ATOM 637 O O . GLU A 1 80 ? -8.995 -1.009 9.520 1.00 94.56 80 GLU A O 1
ATOM 642 N N . LEU A 1 81 ? -10.405 -1.345 7.831 1.00 94.69 81 LEU A N 1
ATOM 643 C CA . LEU A 1 81 ? -9.486 -2.142 7.024 1.00 94.69 81 LEU A CA 1
ATOM 644 C C . LEU A 1 81 ? -9.536 -1.626 5.593 1.00 94.69 81 LEU A C 1
ATOM 646 O O . LEU A 1 81 ? -10.607 -1.590 4.999 1.00 94.69 81 LEU A O 1
ATOM 650 N N . VAL A 1 82 ? -8.395 -1.200 5.061 1.00 95.25 82 VAL A N 1
ATOM 651 C CA . VAL A 1 82 ? -8.228 -0.833 3.654 1.00 95.25 82 VAL A CA 1
ATOM 652 C C . VAL A 1 82 ? -7.588 -2.009 2.943 1.00 95.25 82 VAL A C 1
ATOM 654 O O . VAL A 1 82 ? -6.490 -2.415 3.304 1.00 95.25 82 VAL A O 1
ATOM 657 N N . ASP A 1 83 ? -8.278 -2.534 1.946 1.00 94.81 83 ASP A N 1
ATOM 658 C CA . ASP A 1 83 ? -7.896 -3.713 1.186 1.00 94.81 83 ASP A CA 1
ATOM 659 C C . ASP A 1 83 ? -7.597 -3.343 -0.267 1.00 94.81 83 ASP A C 1
ATOM 661 O O . ASP A 1 83 ? -8.422 -2.707 -0.928 1.00 94.81 83 ASP A O 1
ATOM 665 N N . SER A 1 84 ? -6.407 -3.700 -0.743 1.00 95.06 84 SER A N 1
ATOM 666 C CA . SER A 1 84 ? -5.970 -3.461 -2.116 1.00 95.06 84 SER A CA 1
ATOM 667 C C . SER A 1 84 ? -6.314 -4.660 -2.994 1.00 95.06 84 SER A C 1
ATOM 669 O O . SER A 1 84 ? -5.649 -5.689 -2.927 1.00 95.06 84 SER A O 1
ATOM 671 N N . GLN A 1 85 ? -7.321 -4.502 -3.854 1.00 94.88 85 GLN A N 1
ATOM 672 C CA . GLN A 1 85 ? -7.850 -5.558 -4.719 1.00 94.88 85 GLN A CA 1
ATOM 673 C C . GLN A 1 85 ? -7.494 -5.300 -6.183 1.00 94.88 85 GLN A C 1
ATOM 675 O O . GLN A 1 85 ? -7.841 -4.260 -6.748 1.00 94.88 85 GLN A O 1
ATOM 680 N N . TYR A 1 86 ? -6.799 -6.242 -6.810 1.00 94.75 86 TYR A N 1
ATOM 681 C CA . TYR A 1 86 ? -6.220 -6.105 -8.147 1.00 94.75 86 TYR A CA 1
ATOM 682 C C . TYR A 1 86 ? -6.085 -7.436 -8.918 1.00 94.75 86 TYR A C 1
ATOM 684 O O . TYR A 1 86 ? -5.337 -7.518 -9.893 1.00 94.75 86 TYR A O 1
ATOM 692 N N . GLY A 1 87 ? -6.831 -8.477 -8.530 1.00 91.19 87 GLY A N 1
ATOM 693 C CA . GLY A 1 87 ? -7.008 -9.716 -9.300 1.00 91.19 87 GLY A CA 1
ATOM 694 C C . GLY A 1 87 ? -6.527 -11.007 -8.624 1.00 91.19 87 GLY A C 1
ATOM 695 O O . GLY A 1 87 ? -6.279 -11.989 -9.322 1.00 91.19 87 GLY A O 1
ATOM 696 N N . GLY A 1 88 ? -6.368 -11.028 -7.300 1.00 90.56 88 GLY A N 1
ATOM 697 C CA . GLY A 1 88 ? -5.996 -12.198 -6.499 1.00 90.56 88 GLY A CA 1
ATOM 698 C C . GLY A 1 88 ? -4.546 -12.658 -6.680 1.00 90.56 88 GLY A C 1
ATOM 699 O O . GLY A 1 88 ? -4.222 -13.820 -6.423 1.00 90.56 88 GLY A O 1
ATOM 700 N N . VAL A 1 89 ? -3.661 -11.781 -7.162 1.00 92.88 89 VAL A N 1
ATOM 701 C CA . VAL A 1 89 ? -2.251 -12.094 -7.446 1.00 92.88 89 VAL A CA 1
ATOM 702 C C . VAL A 1 89 ? -1.303 -11.420 -6.453 1.00 92.88 89 VAL A C 1
ATOM 704 O O . VAL A 1 89 ? -1.632 -10.425 -5.816 1.00 92.88 89 VAL A O 1
ATOM 707 N N . ARG A 1 90 ? -0.091 -11.970 -6.306 1.00 93.75 90 ARG A N 1
ATOM 708 C CA . ARG A 1 90 ? 0.882 -11.477 -5.317 1.00 93.75 90 ARG A CA 1
ATOM 709 C C . ARG A 1 90 ? 1.484 -10.119 -5.683 1.00 93.75 90 ARG A C 1
ATOM 711 O O . ARG A 1 90 ? 1.529 -9.222 -4.846 1.00 93.75 90 ARG A O 1
ATOM 718 N N . ASP A 1 91 ? 1.970 -10.003 -6.914 1.00 96.88 91 ASP A N 1
ATOM 719 C CA . ASP A 1 91 ? 2.691 -8.827 -7.403 1.00 96.88 91 ASP A CA 1
ATOM 720 C C . ASP A 1 91 ? 1.779 -7.991 -8.311 1.00 96.88 91 ASP A C 1
ATOM 722 O O . ASP A 1 91 ? 0.898 -8.536 -8.982 1.00 96.88 91 ASP A O 1
ATOM 726 N N . TYR A 1 92 ? 2.037 -6.687 -8.406 1.00 97.19 92 TYR A N 1
ATOM 727 C CA . TYR A 1 92 ? 1.498 -5.884 -9.500 1.00 97.19 92 TYR A CA 1
ATOM 728 C C . TYR A 1 92 ? 2.154 -6.321 -10.801 1.00 97.19 92 TYR A C 1
ATOM 730 O O . TYR A 1 92 ? 3.381 -6.350 -10.886 1.00 97.19 92 TYR A O 1
ATOM 738 N N . ASN A 1 93 ? 1.332 -6.651 -11.794 1.00 96.00 93 ASN A N 1
ATOM 739 C CA . ASN A 1 93 ? 1.755 -6.963 -13.153 1.00 96.00 93 ASN A CA 1
ATOM 740 C C . ASN A 1 93 ? 1.015 -6.009 -14.087 1.00 96.00 93 ASN A C 1
ATOM 742 O O . ASN A 1 93 ? -0.209 -5.922 -14.009 1.00 96.00 93 ASN A O 1
ATOM 746 N N . PHE A 1 94 ? 1.756 -5.274 -14.908 1.00 95.88 94 PHE A N 1
ATOM 747 C CA . PHE A 1 94 ? 1.202 -4.274 -15.817 1.00 95.88 94 PHE A CA 1
ATOM 748 C C . PHE A 1 94 ? 2.105 -4.102 -17.034 1.00 95.88 94 PHE A C 1
ATOM 750 O O . PHE A 1 94 ? 3.297 -4.416 -16.983 1.00 95.88 94 PHE A O 1
ATOM 757 N N . SER A 1 95 ? 1.540 -3.578 -18.110 1.00 94.00 95 SER A N 1
ATOM 758 C CA . SER A 1 95 ? 2.244 -3.323 -19.361 1.00 94.00 95 SER A CA 1
ATOM 759 C C . SER A 1 95 ? 2.386 -1.822 -19.583 1.00 94.00 95 SER A C 1
ATOM 761 O O . SER A 1 95 ? 1.450 -1.050 -19.361 1.00 94.00 95 SER A O 1
ATOM 763 N N . TYR A 1 96 ? 3.553 -1.398 -20.055 1.00 92.25 96 TYR A N 1
ATOM 764 C CA . TYR A 1 96 ? 3.761 -0.039 -20.542 1.00 92.25 96 TYR A CA 1
ATOM 765 C C . TYR A 1 96 ? 4.576 -0.089 -21.829 1.00 92.25 96 TYR A C 1
ATOM 767 O O . TYR A 1 96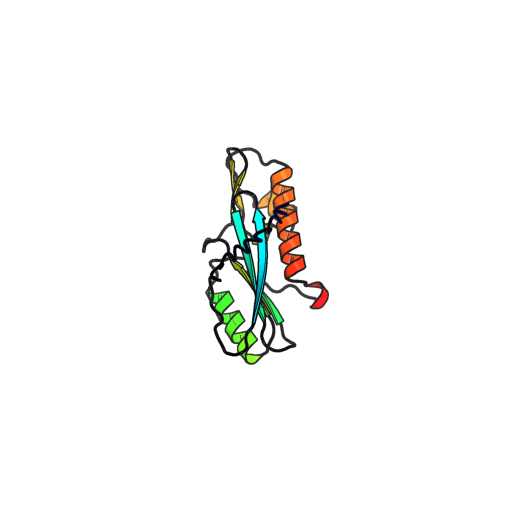 ? 5.689 -0.608 -21.838 1.00 92.25 96 TYR A O 1
ATOM 775 N N . MET A 1 97 ? 4.017 0.466 -22.908 1.00 88.38 97 MET A N 1
ATOM 776 C CA . MET A 1 97 ? 4.534 0.282 -24.268 1.00 88.38 97 MET A CA 1
ATOM 777 C C . MET A 1 97 ? 4.614 -1.217 -24.616 1.00 88.38 97 MET A C 1
ATOM 779 O O . MET A 1 97 ? 3.603 -1.905 -24.488 1.00 8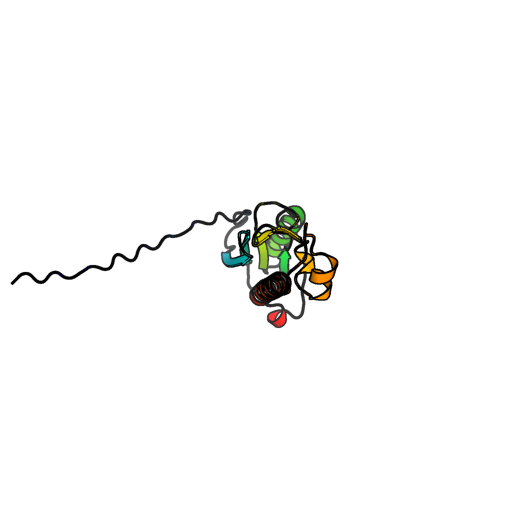8.38 97 MET A O 1
ATOM 783 N N . ASP A 1 98 ? 5.781 -1.707 -25.033 1.00 87.75 98 ASP A N 1
ATOM 784 C CA . ASP A 1 98 ? 6.009 -3.107 -25.410 1.00 87.75 98 ASP A CA 1
ATOM 785 C C . ASP A 1 98 ? 6.612 -3.946 -24.262 1.00 87.75 98 ASP A C 1
ATOM 787 O O . ASP A 1 98 ? 6.913 -5.124 -24.449 1.00 87.75 98 ASP A O 1
ATOM 791 N N . ASP A 1 99 ? 6.763 -3.358 -23.068 1.00 90.06 99 ASP A N 1
ATOM 792 C CA . ASP A 1 99 ? 7.390 -3.989 -21.906 1.00 90.06 99 ASP A CA 1
ATOM 793 C C . ASP A 1 99 ? 6.368 -4.429 -20.850 1.00 90.06 99 ASP A C 1
ATOM 795 O O . ASP A 1 99 ? 5.412 -3.713 -20.525 1.00 90.06 99 ASP A O 1
ATOM 799 N N . VAL A 1 100 ? 6.639 -5.583 -20.233 1.00 92.75 100 VAL A N 1
ATOM 800 C CA . VAL A 1 100 ? 5.908 -6.083 -19.063 1.00 92.75 100 VAL A CA 1
ATOM 801 C C . VAL A 1 100 ? 6.695 -5.783 -17.793 1.00 92.75 100 VAL A C 1
ATOM 803 O O . VAL A 1 100 ? 7.877 -6.112 -17.659 1.00 92.75 100 VAL A O 1
ATOM 806 N N . TYR A 1 101 ? 6.011 -5.189 -16.823 1.00 95.25 101 TYR A N 1
ATOM 807 C CA . TYR A 1 101 ? 6.559 -4.835 -15.526 1.00 95.25 101 TYR A CA 1
ATOM 808 C C . TYR A 1 101 ? 5.931 -5.685 -14.431 1.00 95.25 101 TYR A C 1
ATOM 810 O O . TYR A 1 101 ? 4.737 -5.990 -14.442 1.00 95.25 101 TYR A O 1
ATOM 818 N N . ARG A 1 102 ? 6.750 -6.025 -13.436 1.00 96.25 102 ARG A N 1
ATOM 819 C CA . ARG A 1 102 ? 6.309 -6.685 -12.212 1.00 96.25 102 ARG A CA 1
ATOM 820 C C . ARG A 1 102 ? 6.965 -6.061 -10.995 1.00 96.25 102 ARG A C 1
ATOM 822 O O . ARG A 1 102 ? 8.188 -5.924 -10.948 1.00 96.25 102 ARG A O 1
ATOM 829 N N . ILE A 1 103 ? 6.178 -5.748 -9.974 1.00 96.88 103 ILE A N 1
ATOM 830 C CA . ILE A 1 103 ? 6.702 -5.211 -8.719 1.00 96.88 103 ILE A CA 1
ATOM 831 C C . ILE A 1 103 ? 5.896 -5.690 -7.514 1.00 96.88 103 ILE A C 1
ATOM 833 O O . ILE A 1 103 ? 4.680 -5.847 -7.578 1.00 96.88 103 ILE A O 1
ATOM 837 N N . ASP A 1 104 ? 6.599 -5.904 -6.405 1.00 96.50 104 ASP A N 1
ATOM 838 C CA . ASP A 1 104 ? 5.994 -6.134 -5.096 1.00 96.50 104 ASP A CA 1
ATOM 839 C C . ASP A 1 104 ? 5.276 -4.843 -4.633 1.00 96.50 104 ASP A C 1
ATOM 841 O O . ASP A 1 104 ? 5.940 -3.806 -4.515 1.00 96.50 104 ASP A O 1
ATOM 845 N N . PRO A 1 105 ? 3.960 -4.864 -4.359 1.00 96.38 105 PRO A N 1
ATOM 846 C CA . PRO A 1 105 ? 3.212 -3.691 -3.914 1.00 96.38 105 PRO A CA 1
ATOM 847 C C . PRO A 1 105 ? 3.771 -3.031 -2.644 1.00 96.38 105 PRO A C 1
ATOM 849 O O . PRO A 1 105 ? 3.667 -1.818 -2.494 1.00 96.38 105 PRO A O 1
ATOM 852 N N . ASN A 1 106 ? 4.473 -3.756 -1.767 1.00 94.81 106 ASN A N 1
ATOM 853 C CA . ASN A 1 106 ? 5.138 -3.146 -0.608 1.00 94.81 106 ASN A CA 1
ATOM 854 C C . ASN A 1 106 ? 6.334 -2.253 -0.983 1.00 94.81 106 ASN A C 1
ATOM 856 O O . ASN A 1 106 ? 6.819 -1.464 -0.169 1.00 94.81 106 ASN A O 1
ATOM 860 N N . ALA A 1 107 ? 6.839 -2.357 -2.211 1.00 96.00 107 ALA A N 1
ATOM 861 C CA . ALA A 1 107 ? 7.997 -1.599 -2.662 1.00 96.00 107 ALA A CA 1
ATOM 862 C C . ALA A 1 107 ? 7.649 -0.198 -3.190 1.00 96.00 107 ALA A C 1
ATOM 864 O O . ALA A 1 107 ? 8.549 0.638 -3.282 1.00 96.00 107 ALA A O 1
ATOM 865 N N . ILE A 1 108 ? 6.381 0.089 -3.516 1.00 96.12 108 ILE A N 1
ATOM 866 C CA . ILE A 1 108 ? 6.003 1.312 -4.253 1.00 96.12 108 ILE A CA 1
ATOM 867 C C . ILE A 1 108 ? 5.933 2.581 -3.394 1.00 96.12 108 ILE A C 1
ATOM 869 O O . ILE A 1 108 ? 5.744 3.677 -3.911 1.00 96.12 108 ILE A O 1
ATOM 873 N N . TYR A 1 109 ? 6.096 2.452 -2.077 1.00 94.56 109 TYR A N 1
ATOM 874 C CA . TYR A 1 109 ? 5.997 3.574 -1.139 1.00 94.56 109 TYR A CA 1
ATOM 875 C C . TYR A 1 109 ? 7.287 4.392 -1.017 1.00 94.56 109 TYR A C 1
ATOM 877 O O . TYR A 1 109 ? 7.309 5.410 -0.327 1.00 94.56 109 TYR A O 1
ATOM 885 N N . THR A 1 110 ? 8.378 3.947 -1.650 1.00 94.25 110 THR A N 1
ATOM 886 C CA . THR A 1 110 ? 9.658 4.662 -1.649 1.00 94.25 110 THR A CA 1
ATOM 887 C C . THR A 1 110 ? 10.370 4.507 -2.986 1.00 94.25 110 THR A C 1
ATOM 889 O O . THR A 1 110 ? 10.347 3.432 -3.586 1.00 94.25 110 THR A O 1
ATOM 892 N N . GLU A 1 111 ? 11.118 5.534 -3.390 1.00 93.94 111 GLU A N 1
ATOM 893 C CA . GLU A 1 111 ? 11.977 5.476 -4.580 1.00 93.94 111 GLU A CA 1
ATOM 894 C C . GLU A 1 111 ? 12.968 4.307 -4.511 1.00 93.94 111 GLU A C 1
ATOM 896 O O . GLU A 1 111 ? 13.142 3.564 -5.473 1.00 93.94 111 GLU A O 1
ATOM 901 N N . ARG A 1 112 ? 13.585 4.082 -3.342 1.00 94.25 112 ARG A N 1
ATOM 902 C CA . ARG A 1 112 ? 14.511 2.959 -3.136 1.00 94.25 112 ARG A CA 1
ATOM 903 C C . ARG A 1 112 ? 13.828 1.609 -3.350 1.00 94.25 112 ARG A C 1
ATOM 905 O O . ARG A 1 112 ? 14.429 0.719 -3.951 1.00 94.25 112 ARG A O 1
ATOM 912 N N . GLY A 1 113 ? 12.619 1.431 -2.821 1.00 95.06 113 GLY A N 1
ATOM 913 C CA . GLY A 1 113 ? 11.841 0.209 -3.002 1.00 95.06 113 GLY A CA 1
ATOM 914 C C . GLY A 1 113 ? 11.584 -0.053 -4.480 1.00 95.06 113 GLY A C 1
ATOM 915 O O . GLY A 1 113 ? 11.954 -1.116 -4.975 1.00 95.06 113 GLY A O 1
ATOM 916 N N . ILE A 1 114 ? 11.079 0.951 -5.196 1.00 95.38 114 ILE A N 1
ATOM 917 C CA . ILE A 1 114 ? 10.816 0.879 -6.636 1.00 95.38 114 ILE A CA 1
ATOM 918 C C . ILE A 1 114 ? 12.084 0.508 -7.403 1.00 95.38 114 ILE A C 1
ATOM 920 O O . ILE A 1 114 ? 12.118 -0.526 -8.067 1.00 95.38 114 ILE A O 1
ATOM 924 N N . ASN A 1 115 ? 13.165 1.263 -7.218 1.00 91.75 115 ASN A N 1
ATOM 925 C CA . ASN A 1 115 ? 14.406 1.075 -7.972 1.00 91.75 115 ASN A CA 1
ATOM 926 C C . ASN A 1 115 ? 15.058 -0.295 -7.739 1.00 91.75 115 ASN A C 1
ATOM 928 O O . ASN A 1 115 ? 15.790 -0.786 -8.593 1.00 91.75 115 ASN A O 1
ATOM 932 N N . THR A 1 116 ? 14.820 -0.918 -6.580 1.00 92.12 116 THR A N 1
ATOM 933 C CA . THR A 1 116 ? 15.435 -2.209 -6.224 1.00 92.12 116 THR A CA 1
ATOM 934 C C . THR A 1 116 ? 14.531 -3.417 -6.455 1.00 92.12 116 THR A C 1
ATOM 936 O O . THR A 1 116 ? 15.028 -4.544 -6.462 1.00 92.12 116 THR A O 1
ATOM 939 N N . ARG A 1 117 ? 13.217 -3.220 -6.613 1.00 93.75 117 ARG A N 1
ATOM 940 C CA . ARG A 1 117 ? 12.230 -4.310 -6.707 1.00 93.75 117 ARG A CA 1
ATOM 941 C C . ARG A 1 117 ? 11.445 -4.324 -8.013 1.00 93.75 117 ARG A C 1
ATOM 943 O O . ARG A 1 117 ? 10.792 -5.334 -8.274 1.00 93.75 117 ARG A O 1
ATOM 950 N N . LEU A 1 118 ? 11.514 -3.266 -8.822 1.00 94.38 118 LEU A N 1
ATOM 951 C CA . LEU A 1 118 ? 10.910 -3.240 -10.148 1.00 94.38 118 LEU A CA 1
ATOM 952 C C . LEU A 1 118 ? 11.626 -4.233 -11.068 1.00 94.38 118 LEU A C 1
ATOM 954 O O . LEU A 1 118 ? 12.801 -4.067 -11.399 1.00 94.38 118 LEU A O 1
ATOM 958 N N . LYS A 1 119 ? 10.905 -5.278 -11.471 1.00 90.94 119 LYS A N 1
ATOM 959 C CA . LYS A 1 119 ? 11.340 -6.257 -12.467 1.00 90.94 119 LYS A CA 1
ATOM 960 C C . LYS A 1 119 ? 10.703 -5.902 -13.805 1.00 90.94 119 LYS A C 1
ATOM 962 O O . LYS A 1 119 ? 9.533 -5.532 -13.846 1.00 90.94 119 LYS A O 1
ATOM 967 N N . LYS A 1 120 ? 11.480 -6.024 -14.870 1.00 82.81 120 LYS A N 1
ATOM 968 C CA . LYS A 1 120 ? 11.119 -5.674 -16.246 1.00 82.81 120 LYS A CA 1
ATOM 969 C C . LYS A 1 120 ? 12.047 -6.424 -17.199 1.00 82.81 120 LYS A C 1
ATOM 971 O O . LYS A 1 120 ? 13.152 -6.789 -16.778 1.00 82.81 120 LYS A O 1
ATOM 976 N N . ASP A 1 121 ? 11.611 -6.603 -18.437 1.00 72.12 121 ASP A N 1
ATOM 977 C CA . ASP A 1 121 ? 12.378 -7.330 -19.449 1.00 72.12 121 ASP A CA 1
ATOM 978 C C . ASP A 1 121 ? 13.414 -6.425 -20.148 1.00 72.12 121 ASP A C 1
ATOM 980 O O . ASP A 1 121 ? 14.566 -6.837 -20.294 1.00 72.12 121 ASP A O 1
ATOM 984 N N . GLU A 1 122 ? 13.080 -5.161 -20.446 1.00 66.06 122 GLU A N 1
ATOM 985 C CA . GLU A 1 122 ? 14.020 -4.143 -20.953 1.00 66.06 122 GLU A CA 1
ATOM 986 C C . GLU A 1 122 ? 13.981 -2.831 -20.132 1.00 66.06 122 GLU A C 1
ATOM 988 O O . GLU A 1 122 ? 13.304 -2.736 -19.113 1.00 66.06 122 GLU A O 1
ATOM 993 N N . PHE A 1 123 ? 14.836 -1.847 -20.449 1.00 61.41 123 PHE A N 1
ATOM 994 C CA . PHE A 1 123 ? 15.104 -0.633 -19.647 1.00 61.41 123 PHE A CA 1
ATOM 995 C C . PHE A 1 123 ? 13.854 0.016 -18.997 1.00 61.41 123 PHE A C 1
ATOM 997 O O . PHE A 1 123 ? 12.816 0.167 -19.615 1.00 61.41 123 PHE A O 1
ATOM 1004 N N . SER A 1 124 ? 13.973 0.494 -17.746 1.00 65.25 124 SER A N 1
ATOM 1005 C CA . SER A 1 124 ? 12.846 1.170 -17.062 1.00 65.25 124 SER A CA 1
ATOM 1006 C C . SER A 1 124 ? 12.929 2.609 -17.466 1.00 65.25 124 SER A C 1
ATOM 1008 O O . SER A 1 124 ? 14.002 3.212 -17.364 1.00 65.25 124 SER A O 1
ATOM 1010 N N . SER A 1 125 ? 11.796 3.169 -17.845 1.00 72.19 125 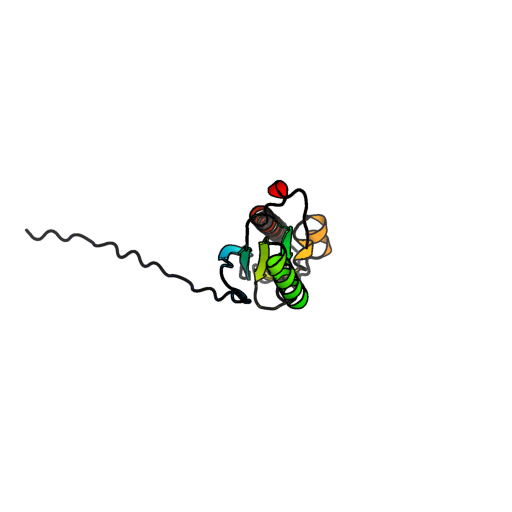SER A N 1
ATOM 1011 C CA . SER A 1 125 ? 11.677 4.606 -17.934 1.00 72.19 125 SER A CA 1
ATOM 1012 C C . SER A 1 125 ? 11.557 5.205 -16.526 1.00 72.19 125 SER A C 1
ATOM 1014 O O . SER A 1 125 ? 11.018 4.605 -15.594 1.00 72.19 125 SER A O 1
ATOM 1016 N N . ASN A 1 126 ? 12.024 6.444 -16.385 1.00 86.19 126 ASN A N 1
ATOM 1017 C CA . ASN A 1 126 ? 11.760 7.285 -15.212 1.00 86.19 126 ASN A CA 1
ATOM 1018 C C . ASN A 1 126 ? 10.237 7.512 -15.019 1.00 86.19 126 ASN A C 1
ATOM 1020 O O . ASN A 1 126 ? 9.762 7.828 -13.935 1.00 86.19 126 ASN A O 1
ATOM 1024 N N . GLU A 1 127 ? 9.442 7.342 -16.077 1.00 91.88 127 GLU A N 1
ATOM 1025 C CA . GLU A 1 127 ? 7.992 7.517 -16.038 1.00 91.88 127 GLU A CA 1
ATOM 1026 C C . GLU A 1 127 ? 7.281 6.410 -15.251 1.00 91.88 127 GLU A C 1
ATOM 1028 O O . GLU A 1 127 ? 6.437 6.721 -14.412 1.00 91.88 127 GLU A O 1
ATOM 1033 N N . VAL A 1 128 ? 7.659 5.142 -15.446 1.00 94.38 128 VAL A N 1
ATOM 1034 C CA . VAL A 1 128 ? 7.073 4.021 -14.691 1.00 94.38 128 VAL A CA 1
ATOM 1035 C C . VAL A 1 128 ? 7.355 4.180 -13.197 1.00 94.38 128 VAL A C 1
ATOM 1037 O O . VAL A 1 128 ? 6.447 4.064 -12.375 1.00 94.38 128 VAL A O 1
ATOM 1040 N N . GLU A 1 129 ? 8.588 4.535 -12.832 1.00 94.62 129 GLU A N 1
ATOM 1041 C CA . GLU A 1 129 ? 8.974 4.762 -11.434 1.00 94.62 129 GLU A CA 1
ATOM 1042 C C . GLU A 1 129 ? 8.186 5.919 -10.794 1.00 94.62 129 GLU A C 1
ATOM 1044 O O . GLU A 1 129 ? 7.758 5.830 -9.639 1.00 94.62 129 GLU A O 1
ATOM 1049 N N . LYS A 1 130 ? 7.939 7.000 -11.545 1.00 95.44 130 LYS A N 1
ATOM 1050 C CA . LYS A 1 130 ? 7.090 8.117 -11.100 1.00 95.44 130 LYS A CA 1
ATOM 1051 C C . LYS A 1 130 ? 5.636 7.698 -10.912 1.00 95.44 130 LYS A C 1
ATOM 1053 O O . LYS A 1 130 ? 5.036 8.072 -9.905 1.00 95.44 130 LYS A O 1
ATOM 1058 N N . THR A 1 131 ? 5.084 6.921 -11.840 1.00 96.69 131 THR A N 1
ATOM 1059 C CA . THR A 1 131 ? 3.709 6.408 -11.756 1.00 96.69 131 THR A CA 1
ATOM 1060 C C . THR A 1 131 ? 3.535 5.510 -10.533 1.00 96.69 131 THR A C 1
ATOM 1062 O O . THR A 1 131 ? 2.579 5.680 -9.779 1.00 96.69 131 THR A O 1
ATOM 1065 N N . LEU A 1 132 ? 4.501 4.626 -10.263 1.00 97.19 132 LEU A N 1
ATOM 1066 C CA . LEU A 1 132 ? 4.499 3.766 -9.077 1.00 97.19 132 LEU A CA 1
ATOM 1067 C C . LEU A 1 132 ? 4.576 4.574 -7.773 1.00 97.19 132 LEU A C 1
ATOM 1069 O O . LEU A 1 132 ? 3.791 4.327 -6.859 1.00 97.19 132 LEU A O 1
ATOM 1073 N N . ASN A 1 133 ? 5.453 5.582 -7.699 1.00 96.38 133 ASN A N 1
ATOM 1074 C CA . ASN A 1 133 ? 5.512 6.485 -6.543 1.00 96.38 133 ASN A CA 1
ATOM 1075 C C . ASN A 1 133 ? 4.188 7.242 -6.341 1.00 96.38 133 ASN A C 1
ATOM 1077 O O . ASN A 1 133 ? 3.713 7.388 -5.213 1.00 96.38 133 ASN A O 1
ATOM 1081 N N . ALA A 1 134 ? 3.580 7.729 -7.427 1.00 97.00 134 ALA A N 1
ATOM 1082 C CA . ALA A 1 134 ? 2.304 8.434 -7.370 1.00 97.00 134 ALA A CA 1
ATOM 1083 C C . ALA A 1 134 ? 1.176 7.516 -6.875 1.00 97.00 134 ALA A C 1
ATOM 1085 O O . ALA A 1 134 ? 0.401 7.929 -6.012 1.00 97.00 134 ALA A O 1
ATOM 1086 N N . ALA A 1 135 ? 1.124 6.270 -7.352 1.00 97.56 135 ALA A N 1
ATOM 1087 C CA . ALA A 1 135 ? 0.189 5.261 -6.866 1.00 97.56 135 ALA A CA 1
ATOM 1088 C C . ALA A 1 135 ? 0.400 4.976 -5.371 1.00 97.56 135 ALA A C 1
ATOM 1090 O O . ALA A 1 135 ? -0.553 5.028 -4.596 1.00 97.56 135 ALA A O 1
ATOM 1091 N N . GLY A 1 136 ? 1.651 4.781 -4.935 1.00 96.62 136 GLY A N 1
ATOM 1092 C CA . GLY A 1 136 ? 1.983 4.569 -3.524 1.00 96.62 136 GLY A CA 1
ATOM 1093 C C . GLY A 1 136 ? 1.508 5.728 -2.647 1.00 96.62 136 GLY A C 1
ATOM 1094 O O . GLY A 1 136 ? 0.904 5.514 -1.595 1.00 96.62 136 GLY A O 1
ATOM 1095 N N . LYS A 1 137 ? 1.685 6.967 -3.119 1.00 95.69 137 LYS A N 1
ATOM 1096 C CA . LYS A 1 137 ? 1.175 8.159 -2.437 1.00 95.69 137 LYS A CA 1
ATOM 1097 C C . LYS A 1 137 ? -0.355 8.171 -2.356 1.00 95.69 137 LYS A C 1
ATOM 1099 O O . LYS A 1 137 ? -0.882 8.472 -1.291 1.00 95.69 137 LYS A O 1
ATOM 1104 N N . GLN A 1 138 ? -1.062 7.843 -3.437 1.00 96.44 138 GLN A N 1
ATOM 1105 C CA . GLN A 1 138 ? -2.530 7.804 -3.447 1.00 96.44 138 GLN A CA 1
ATOM 1106 C C . GLN A 1 138 ? -3.084 6.765 -2.461 1.00 96.44 138 GLN A C 1
ATOM 1108 O O . GLN A 1 138 ? -4.029 7.069 -1.733 1.00 96.44 138 GLN A O 1
ATOM 1113 N N . ILE A 1 139 ? -2.458 5.584 -2.367 1.00 96.06 139 ILE A N 1
ATOM 1114 C CA . ILE A 1 139 ? -2.823 4.557 -1.375 1.00 96.06 139 ILE A CA 1
ATOM 1115 C C . ILE A 1 139 ? -2.650 5.102 0.045 1.00 96.06 139 ILE A C 1
ATOM 1117 O O . ILE A 1 139 ? -3.557 4.997 0.868 1.00 96.06 139 ILE A O 1
ATOM 1121 N N . ILE A 1 140 ? -1.502 5.722 0.336 1.00 94.62 140 ILE A N 1
ATOM 1122 C CA . ILE A 1 140 ? -1.217 6.280 1.664 1.00 94.62 140 ILE A CA 1
ATOM 1123 C C . ILE A 1 140 ? -2.139 7.454 1.999 1.00 94.62 140 ILE A C 1
ATOM 1125 O O . ILE A 1 140 ? -2.571 7.578 3.143 1.00 94.62 140 ILE A O 1
ATOM 1129 N N . ASP A 1 141 ? -2.470 8.307 1.032 1.00 93.94 141 ASP A N 1
ATOM 1130 C CA . ASP A 1 141 ? -3.418 9.401 1.235 1.00 93.94 141 ASP A CA 1
ATOM 1131 C C . ASP A 1 141 ? -4.817 8.855 1.573 1.00 93.94 141 ASP A C 1
ATOM 1133 O O . ASP A 1 141 ? -5.454 9.359 2.500 1.00 93.94 141 ASP A O 1
ATOM 1137 N N . PHE A 1 142 ? -5.267 7.793 0.891 1.00 94.56 142 PHE A N 1
ATOM 1138 C CA . PHE A 1 142 ? -6.542 7.126 1.179 1.00 94.56 142 PHE A CA 1
ATOM 1139 C C . PHE A 1 142 ? -6.535 6.414 2.541 1.00 94.56 142 PHE A C 1
ATOM 1141 O O . PHE A 1 142 ? -7.488 6.544 3.310 1.00 94.56 142 PHE A O 1
ATOM 1148 N N . TYR A 1 143 ? -5.435 5.732 2.885 1.00 93.81 143 TYR A N 1
ATOM 1149 C CA . TYR A 1 143 ? -5.223 5.149 4.214 1.00 93.81 143 TYR A CA 1
ATOM 1150 C C . TYR A 1 143 ? -5.072 6.215 5.308 1.00 93.81 143 TYR A C 1
ATOM 1152 O O . TYR A 1 143 ? -5.311 5.917 6.468 1.00 93.81 143 TYR A O 1
ATOM 1160 N N . ASN A 1 144 ? -4.690 7.454 4.989 1.00 91.56 144 ASN A N 1
ATOM 1161 C CA . ASN A 1 144 ? -4.600 8.602 5.898 1.00 91.56 144 ASN A CA 1
ATOM 1162 C C . ASN A 1 144 ? -3.896 8.314 7.254 1.00 91.56 144 ASN A C 1
ATOM 1164 O O . ASN A 1 144 ? -4.495 8.482 8.327 1.00 91.56 144 ASN A O 1
ATOM 1168 N N . PRO A 1 145 ? -2.600 7.945 7.255 1.00 86.75 145 PRO A N 1
ATOM 1169 C CA . PRO A 1 145 ? -1.860 7.634 8.481 1.00 86.75 145 PRO A CA 1
ATOM 1170 C C . PRO A 1 145 ? -1.679 8.850 9.391 1.00 86.75 145 PRO A C 1
ATOM 1172 O O . PRO A 1 145 ? -1.538 8.700 10.600 1.00 86.75 145 PRO A O 1
ATOM 1175 N N . LYS A 1 146 ? -1.702 10.071 8.837 1.00 83.69 146 LYS A N 1
ATOM 1176 C CA . LYS A 1 146 ? -1.544 11.316 9.608 1.00 83.69 146 LYS A CA 1
ATOM 1177 C C . LYS A 1 146 ? -2.636 11.481 10.662 1.00 83.69 146 LYS A C 1
ATOM 1179 O O . LYS A 1 146 ? -2.361 12.004 11.734 1.00 83.69 146 LYS A O 1
ATOM 1184 N N . SER A 1 147 ? -3.849 11.016 10.362 1.00 84.81 147 SER A N 1
ATOM 1185 C CA . SER A 1 147 ? -4.958 11.004 11.323 1.00 84.81 147 SER A CA 1
ATOM 1186 C C . SER A 1 147 ? -4.790 9.980 12.453 1.00 84.81 147 SER A C 1
ATOM 1188 O O . SER A 1 147 ? -5.409 10.135 13.499 1.00 84.81 147 SER A O 1
ATOM 1190 N N . LEU A 1 148 ? -3.953 8.956 12.254 1.00 76.94 148 LEU A N 1
ATOM 1191 C CA . LEU A 1 148 ? -3.799 7.810 13.157 1.00 76.94 148 LEU A CA 1
ATOM 1192 C C . LEU A 1 148 ? -2.498 7.849 13.966 1.00 76.94 148 LEU A C 1
ATOM 1194 O O . LEU A 1 148 ? -2.443 7.327 15.075 1.00 76.94 148 LEU A O 1
ATOM 1198 N N . GLY A 1 149 ? -1.443 8.445 13.404 1.00 80.56 149 GLY A N 1
ATOM 1199 C CA . GLY A 1 149 ? -0.098 8.477 13.982 1.00 80.56 149 GLY A CA 1
ATOM 1200 C C . GLY A 1 149 ? 0.758 7.236 13.696 1.00 80.56 149 GLY A C 1
ATOM 1201 O O . GLY A 1 149 ? 1.894 7.182 14.157 1.00 80.56 149 GLY A O 1
ATOM 1202 N N . TYR A 1 150 ? 0.257 6.256 12.936 1.00 78.31 150 TYR A N 1
ATOM 1203 C CA . TYR A 1 150 ? 0.980 5.027 12.589 1.00 78.31 150 TYR A CA 1
ATOM 1204 C C . TYR A 1 150 ? 0.536 4.451 11.233 1.00 78.31 150 TYR A C 1
ATOM 1206 O O . TYR A 1 150 ? -0.532 4.773 10.707 1.00 78.31 150 TYR A O 1
ATOM 1214 N N . ILE A 1 151 ? 1.373 3.573 10.677 1.00 78.06 151 ILE A N 1
ATOM 1215 C CA . ILE A 1 151 ? 1.050 2.696 9.547 1.00 78.06 151 ILE A CA 1
ATOM 1216 C C . ILE A 1 151 ? 1.132 1.264 10.067 1.00 78.06 151 ILE A C 1
ATOM 1218 O O . ILE A 1 151 ? 2.136 0.899 10.679 1.00 78.06 151 ILE A O 1
ATOM 1222 N N . LEU A 1 152 ? 0.082 0.483 9.832 1.00 74.00 152 LEU A N 1
ATOM 1223 C CA . LEU A 1 152 ? 0.053 -0.938 10.136 1.00 74.00 152 LEU A CA 1
ATOM 1224 C C . LEU A 1 152 ? -0.368 -1.688 8.870 1.00 74.00 152 LEU A C 1
ATOM 1226 O O . LEU A 1 152 ? -1.490 -1.514 8.392 1.00 74.00 152 LEU A O 1
ATOM 1230 N N . THR A 1 153 ? 0.578 -2.449 8.326 1.00 70.06 153 THR A N 1
ATOM 1231 C CA . THR A 1 153 ? 0.423 -3.289 7.133 1.00 70.06 153 THR A CA 1
ATOM 1232 C C . THR A 1 153 ? 0.488 -4.750 7.524 1.00 70.06 153 THR A C 1
ATOM 1234 O O . THR A 1 153 ? 1.432 -5.067 8.290 1.00 70.06 153 THR A O 1
#

Foldseek 3Di:
DDDDDDDDPPDPPPPPPDDPDDPDDPPKDWDWDWADLAPWIKIWIKIWDDPDDDEAEAQAQQCVVVVVVVSVRCVPGTDMYTHIHTPNDQWDWDDDDPKIWTFGSVQLCDLVSCVVGIDIDDDDDPVSNVSSVVRNVVSCVVSPCVVVVDYHD